Protein AF-A0A9D2M3Y0-F1 (afdb_monomer_lite)

Foldseek 3Di:
DDDDDDDDDDDDDDPVVVVVLVVCCVVVVPPDSVSSVVVVVVVVVVVVVCVVCVVVVVVVVVVVVVVVVVVVVVVVVVVVVVVVVVVVVVVVVCCVVVVDDPVNVVVVVVLVVVVCVVVVNPDDPVVVVCVVVVNDDDPDDD

Secondary structure (DSSP, 8-state):
-PPPPPPP------HHHHHHHHHHHHHHT-S-HHHHHHHHHHHHHHHHHHHTTHHHHHHHHHHHHHHHHHHHHHHHHHHHHHHHHHHHHHHHHHHHHHT--HHHHHHHHHHHHHHHHHTTT---HHHHHHHHTT---TT---

Radius of gyration: 33.83 Å; chains: 1; bounding box: 64×33×90 Å

Structure (mmCIF, N/CA/C/O backbone):
data_AF-A0A9D2M3Y0-F1
#
_entry.id   AF-A0A9D2M3Y0-F1
#
loop_
_atom_site.group_PDB
_atom_site.id
_atom_site.type_symbol
_atom_site.label_atom_id
_atom_site.label_alt_id
_atom_site.label_comp_id
_atom_site.label_asym_id
_atom_site.label_entity_id
_atom_site.label_seq_id
_atom_site.pdbx_PDB_ins_code
_atom_site.Cartn_x
_atom_site.Cartn_y
_atom_site.Cartn_z
_atom_site.occupancy
_atom_site.B_iso_or_equiv
_atom_site.auth_seq_id
_atom_site.auth_comp_id
_atom_site.auth_asym_id
_atom_site.auth_atom_id
_atom_site.pdbx_PDB_model_num
ATOM 1 N N . MET A 1 1 ? -0.541 -9.552 43.880 1.00 40.44 1 MET A N 1
ATOM 2 C CA . MET A 1 1 ? -1.453 -8.647 43.154 1.00 40.44 1 MET A CA 1
ATOM 3 C C . MET A 1 1 ? -2.857 -8.938 43.637 1.00 40.44 1 MET A C 1
ATOM 5 O O . MET A 1 1 ? -3.306 -10.073 43.520 1.00 40.44 1 MET A O 1
ATOM 9 N N . GLU A 1 2 ? -3.478 -7.973 44.300 1.00 58.38 2 GLU A N 1
ATOM 10 C CA . GLU A 1 2 ? -4.828 -8.108 44.843 1.00 58.38 2 GLU A CA 1
ATOM 11 C C . GLU A 1 2 ? -5.823 -8.210 43.677 1.00 58.38 2 GLU A C 1
ATOM 13 O O . GLU A 1 2 ? -5.737 -7.436 42.726 1.00 58.38 2 GLU A O 1
ATOM 18 N N . LYS A 1 3 ? -6.704 -9.220 43.681 1.00 64.44 3 LYS A N 1
ATOM 19 C CA . LYS A 1 3 ? -7.692 -9.391 42.607 1.00 64.44 3 LYS A CA 1
ATOM 20 C C . LYS A 1 3 ? -8.743 -8.295 42.733 1.00 64.44 3 LYS A C 1
ATOM 22 O O . LYS A 1 3 ? -9.454 -8.246 43.737 1.00 64.44 3 LYS A O 1
ATOM 27 N N . GLU A 1 4 ? -8.848 -7.463 41.705 1.00 81.69 4 GLU A N 1
ATOM 28 C CA . GLU A 1 4 ? -9.902 -6.465 41.572 1.00 81.69 4 GLU A CA 1
ATOM 29 C C . GLU A 1 4 ? -11.279 -7.141 41.686 1.00 81.69 4 GLU A C 1
ATOM 31 O O . GLU A 1 4 ? -11.560 -8.155 41.037 1.00 81.69 4 GLU A O 1
ATOM 36 N N . LYS A 1 5 ? -12.124 -6.631 42.588 1.00 87.06 5 LYS A N 1
ATOM 37 C CA . LYS A 1 5 ? -13.453 -7.193 42.858 1.00 87.06 5 LYS A CA 1
ATOM 38 C C . LYS A 1 5 ? -14.499 -6.408 42.080 1.00 87.06 5 LYS A C 1
ATOM 40 O O . LYS A 1 5 ? -14.543 -5.186 42.176 1.00 87.06 5 LYS A O 1
ATOM 45 N N . LYS A 1 6 ? -15.394 -7.113 41.378 1.00 82.94 6 LYS A N 1
ATOM 46 C CA . LYS A 1 6 ? -16.526 -6.476 40.692 1.00 82.94 6 LYS A CA 1
ATOM 47 C C . LYS A 1 6 ? -17.421 -5.750 41.696 1.00 82.94 6 LYS A C 1
ATOM 49 O O . LYS A 1 6 ? -17.862 -6.336 42.684 1.00 82.94 6 LYS A O 1
ATOM 54 N N . ILE A 1 7 ? -17.721 -4.490 41.399 1.00 91.25 7 ILE A N 1
ATOM 55 C CA . ILE A 1 7 ? -18.637 -3.652 42.172 1.00 91.25 7 ILE A CA 1
ATOM 56 C C . ILE A 1 7 ? -20.013 -3.708 41.507 1.00 91.25 7 ILE A C 1
ATOM 58 O O . ILE A 1 7 ? -20.134 -3.599 40.286 1.00 91.25 7 ILE A O 1
ATOM 62 N N . ARG A 1 8 ? -21.072 -3.882 42.303 1.00 88.56 8 ARG A N 1
ATOM 63 C CA . ARG A 1 8 ? -22.447 -3.806 41.801 1.00 88.56 8 ARG A CA 1
ATOM 64 C C . ARG A 1 8 ? -22.912 -2.355 41.826 1.00 88.56 8 ARG A C 1
ATOM 66 O O . ARG A 1 8 ? -23.063 -1.781 42.899 1.00 88.56 8 ARG A O 1
ATOM 73 N N . ILE A 1 9 ? -23.197 -1.807 40.651 1.00 88.19 9 ILE A N 1
ATOM 74 C CA . ILE A 1 9 ? -23.722 -0.449 40.489 1.00 88.19 9 ILE A CA 1
ATOM 75 C C . ILE A 1 9 ? -25.187 -0.556 40.038 1.00 88.19 9 ILE A C 1
ATOM 77 O O . ILE A 1 9 ? -25.451 -1.172 39.002 1.00 88.19 9 ILE A O 1
ATOM 81 N N . PRO A 1 10 ? -26.163 -0.026 40.798 1.00 89.31 10 PRO A N 1
ATOM 82 C CA . PRO A 1 10 ? -27.537 0.064 40.319 1.00 89.31 10 PRO A CA 1
ATOM 83 C C . PRO A 1 10 ? -27.613 1.090 39.180 1.00 89.31 10 PRO A C 1
ATOM 85 O O . PRO A 1 10 ? -27.119 2.206 39.315 1.00 89.31 10 PRO A O 1
ATOM 88 N N . LEU A 1 11 ? -28.233 0.716 38.060 1.00 90.88 11 LEU A N 1
ATOM 89 C CA . LEU A 1 11 ? -28.359 1.565 36.876 1.00 90.88 11 LEU A CA 1
ATOM 90 C C . LEU A 1 11 ? -29.795 1.537 36.353 1.00 90.88 11 LEU A C 1
ATOM 92 O O . LEU A 1 11 ? -30.414 0.476 36.263 1.00 90.88 11 LEU A O 1
ATOM 96 N N . TRP A 1 12 ? -30.286 2.706 35.953 1.00 93.75 12 TRP A N 1
ATOM 97 C CA . TRP A 1 12 ? -31.537 2.854 35.221 1.00 93.75 12 TRP A CA 1
ATOM 98 C C . TRP A 1 12 ? -31.230 3.007 33.733 1.00 93.75 12 TRP A C 1
ATOM 100 O O . TRP A 1 12 ? -30.532 3.933 33.330 1.00 93.75 12 TRP A O 1
ATOM 110 N N . ILE A 1 13 ? -31.756 2.098 32.916 1.00 94.94 13 ILE A N 1
ATOM 111 C CA . ILE A 1 13 ? -31.680 2.166 31.454 1.00 94.94 13 ILE A CA 1
ATOM 112 C C . ILE A 1 13 ? -33.062 1.957 30.856 1.00 94.94 13 ILE A C 1
ATOM 114 O O . ILE A 1 13 ? -33.909 1.275 31.436 1.00 94.94 13 ILE A O 1
ATOM 118 N N . MET A 1 14 ? -33.276 2.508 29.665 1.00 97.38 14 MET A N 1
ATOM 119 C CA . MET A 1 14 ? -34.520 2.294 28.935 1.00 97.38 14 MET A CA 1
ATOM 120 C C . MET A 1 14 ? -34.703 0.804 28.592 1.00 97.38 14 MET A C 1
ATOM 122 O O . MET A 1 14 ? -33.723 0.131 28.247 1.00 97.38 14 MET A O 1
ATOM 126 N N . PRO A 1 15 ? -35.944 0.274 28.612 1.00 96.50 15 PRO A N 1
ATOM 127 C CA . PRO A 1 15 ? -36.213 -1.115 28.236 1.00 96.50 15 PRO A CA 1
ATOM 128 C C . PRO A 1 15 ? -35.725 -1.463 26.824 1.00 96.50 15 PRO A C 1
ATOM 130 O O . PRO A 1 15 ? -35.193 -2.550 26.600 1.00 96.50 15 PRO A O 1
ATOM 133 N N . SER A 1 16 ? -35.838 -0.516 25.888 1.00 96.94 16 SER A N 1
ATOM 134 C CA . SER A 1 16 ? -35.319 -0.638 24.523 1.00 96.94 16 SER A CA 1
ATOM 135 C C . SER A 1 16 ? -33.798 -0.820 24.497 1.00 96.94 16 SER A C 1
ATOM 137 O O . SER A 1 16 ? -33.294 -1.684 23.782 1.00 96.94 16 SER A O 1
ATOM 139 N N . THR A 1 17 ? -33.057 -0.072 25.315 1.00 95.38 17 THR A N 1
ATOM 140 C CA . THR A 1 17 ? -31.601 -0.217 25.452 1.00 95.38 17 THR A CA 1
ATOM 141 C C . THR A 1 17 ? -31.235 -1.570 26.050 1.00 95.38 17 THR A C 1
ATOM 143 O O . THR A 1 17 ? -30.359 -2.250 25.523 1.00 95.38 17 THR A O 1
ATOM 146 N N . ASN A 1 18 ? -31.940 -2.012 27.095 1.00 95.19 18 ASN A N 1
ATOM 147 C CA . ASN A 1 18 ? -31.710 -3.327 27.697 1.00 95.19 18 ASN A CA 1
ATOM 148 C C . ASN A 1 18 ? -31.946 -4.474 26.697 1.00 95.19 18 ASN A C 1
ATOM 150 O O . ASN A 1 18 ? -31.206 -5.456 26.685 1.00 95.19 18 ASN A O 1
ATOM 154 N N . LEU A 1 19 ? -32.948 -4.342 25.822 1.00 96.25 19 LEU A N 1
ATOM 155 C CA . LEU A 1 19 ? -33.182 -5.306 24.749 1.00 96.25 19 LEU A CA 1
ATOM 156 C C . LEU A 1 19 ? -31.992 -5.365 23.780 1.00 96.25 19 LEU A C 1
ATOM 158 O O . LEU A 1 19 ? -31.522 -6.455 23.461 1.00 96.25 19 LEU A O 1
ATOM 162 N N . ARG A 1 20 ? -31.464 -4.207 23.366 1.00 95.38 20 ARG A N 1
ATOM 163 C CA . ARG A 1 20 ? -30.283 -4.136 22.487 1.00 95.38 2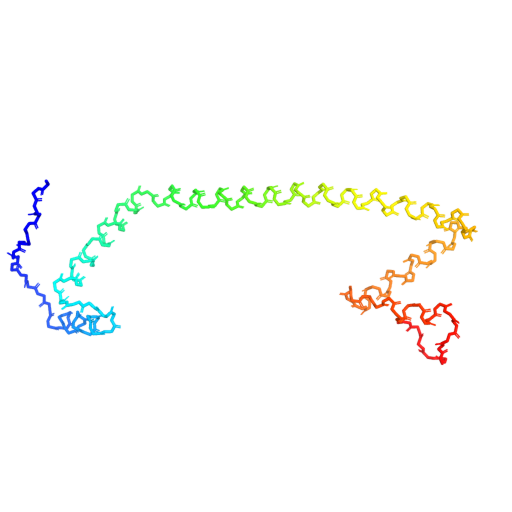0 ARG A CA 1
ATOM 164 C C . ARG A 1 20 ? -29.040 -4.728 23.147 1.00 95.38 20 ARG A C 1
ATOM 166 O O . ARG A 1 20 ? -28.287 -5.422 22.475 1.00 95.38 20 ARG A O 1
ATOM 173 N N . VAL A 1 21 ? -28.854 -4.516 24.453 1.00 94.81 21 VAL A N 1
ATOM 174 C CA . VAL A 1 21 ? -27.769 -5.143 25.229 1.00 94.81 21 VAL A CA 1
ATOM 175 C C . VAL A 1 21 ? -27.879 -6.665 25.164 1.00 94.81 21 VAL A C 1
ATOM 177 O O . VAL A 1 21 ? -26.906 -7.328 24.826 1.00 94.81 21 VAL A O 1
ATOM 180 N N . LYS A 1 22 ? -29.063 -7.232 25.426 1.00 94.50 22 LYS A N 1
ATOM 181 C CA . LYS A 1 22 ? -29.269 -8.690 25.363 1.00 94.50 22 LYS A CA 1
ATOM 182 C C . LYS A 1 22 ? -28.994 -9.254 23.968 1.00 94.50 22 LYS A C 1
ATOM 184 O O . LYS A 1 22 ? -28.265 -10.231 23.842 1.00 94.50 22 LYS A O 1
ATOM 189 N N . GLN A 1 23 ? -29.502 -8.593 22.929 1.00 95.19 23 GLN A N 1
ATOM 190 C CA . GLN A 1 23 ? -29.240 -8.978 21.540 1.00 95.19 23 GLN A CA 1
ATOM 191 C C . GLN A 1 23 ? -27.747 -8.923 21.196 1.00 95.19 23 GLN A C 1
ATOM 193 O O . GLN A 1 23 ? -27.244 -9.797 20.495 1.00 95.19 23 GLN A O 1
ATOM 198 N N . ALA A 1 24 ? -27.029 -7.906 21.679 1.00 91.44 24 ALA A N 1
ATOM 199 C CA . ALA A 1 24 ? -25.594 -7.774 21.458 1.00 91.44 24 ALA A CA 1
ATOM 200 C C . ALA A 1 24 ? -24.800 -8.868 22.184 1.00 91.44 24 ALA A C 1
ATOM 202 O O . ALA A 1 24 ? -23.868 -9.420 21.605 1.00 91.44 24 ALA A O 1
ATOM 203 N N . VAL A 1 25 ? -25.196 -9.220 23.411 1.00 95.25 25 VAL A N 1
ATOM 204 C CA . VAL A 1 25 ? -24.593 -10.320 24.179 1.00 95.25 25 VAL A CA 1
ATOM 205 C C . VAL A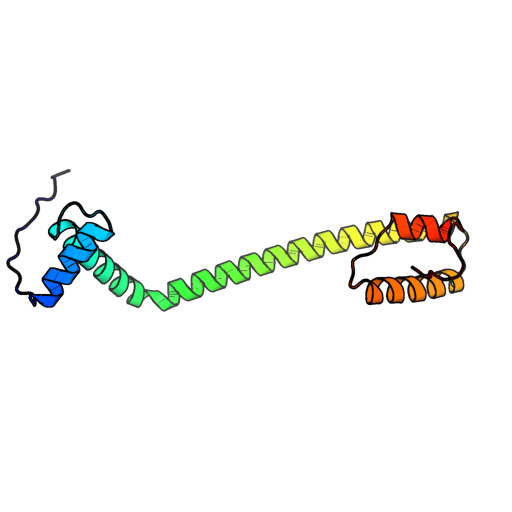 1 25 ? -24.690 -11.634 23.406 1.00 95.25 25 VAL A C 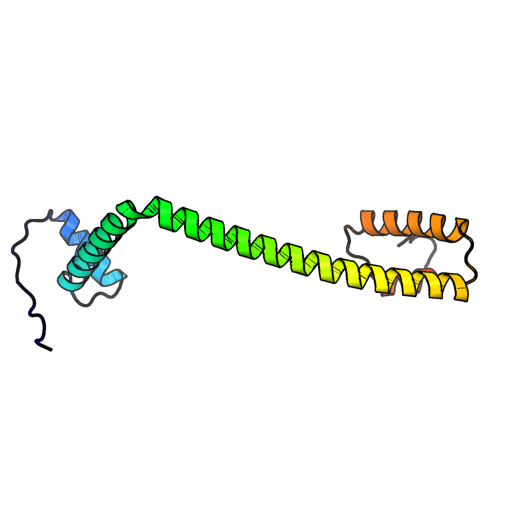1
ATOM 207 O O . VAL A 1 25 ? -23.672 -12.290 23.205 1.00 95.25 25 VAL A O 1
ATOM 210 N N . GLU A 1 26 ? -25.882 -11.971 22.909 1.00 93.12 26 GLU A N 1
ATOM 211 C CA . GLU A 1 26 ? -26.111 -13.188 22.121 1.00 93.12 26 GLU A CA 1
ATOM 212 C C . GLU A 1 26 ? -25.358 -13.165 20.786 1.00 93.12 26 GLU A C 1
ATOM 214 O O . GLU A 1 26 ? -24.697 -14.135 20.425 1.00 93.12 26 GLU A O 1
ATOM 219 N N . ARG A 1 27 ? -25.420 -12.043 20.058 1.00 93.75 27 ARG A N 1
ATOM 220 C CA . ARG A 1 27 ? -24.810 -11.915 18.727 1.00 93.75 27 ARG A CA 1
ATOM 221 C C . ARG A 1 27 ? -23.284 -11.968 18.760 1.00 93.75 27 ARG A C 1
ATOM 223 O O . ARG A 1 27 ? -22.680 -12.496 17.833 1.00 93.75 27 ARG A O 1
ATOM 230 N N . HIS A 1 28 ? -22.668 -11.378 19.780 1.00 88.81 28 HIS A N 1
ATOM 231 C CA . HIS A 1 28 ? -21.216 -11.205 19.860 1.00 88.81 28 HIS A CA 1
ATOM 232 C C . HIS A 1 28 ? -20.547 -12.131 20.887 1.00 88.81 28 HIS A C 1
ATOM 234 O O . HIS A 1 28 ? -19.344 -12.021 21.105 1.00 88.81 28 HIS A O 1
ATOM 240 N N . GLY A 1 29 ? -21.298 -13.056 21.495 1.00 89.19 29 GLY A N 1
ATOM 241 C CA . GLY A 1 29 ? -20.749 -14.108 22.354 1.00 89.19 29 GLY A CA 1
ATOM 242 C C . GLY A 1 29 ? -20.250 -13.631 23.720 1.00 89.19 29 GLY A C 1
ATOM 243 O O . GLY A 1 29 ? -19.365 -14.262 24.298 1.00 89.19 29 GLY A O 1
ATOM 244 N N . PHE A 1 30 ? -20.794 -12.533 24.252 1.00 91.94 30 PHE A N 1
ATOM 245 C CA . PHE A 1 30 ? -20.474 -12.103 25.615 1.00 91.94 30 PHE A CA 1
ATOM 246 C C . PHE A 1 30 ? -21.075 -13.081 26.635 1.00 91.94 30 PHE A C 1
ATOM 248 O O . PHE A 1 30 ? -22.168 -13.612 26.446 1.00 91.94 30 PHE A O 1
ATOM 255 N N . LYS A 1 31 ? -20.394 -13.300 27.762 1.00 89.12 31 LYS A N 1
ATOM 256 C CA . LYS A 1 31 ? -20.836 -14.230 28.816 1.00 89.12 31 LYS A CA 1
ATOM 257 C C . LYS A 1 31 ? -21.953 -13.645 29.667 1.00 89.12 31 LYS A C 1
ATOM 259 O O . LYS A 1 31 ? -22.682 -14.379 30.329 1.00 89.12 31 LYS A O 1
ATOM 264 N N . SER A 1 32 ? -22.061 -12.317 29.716 1.00 92.38 32 SER A N 1
ATOM 265 C CA . SER A 1 32 ? -23.109 -11.632 30.468 1.00 92.38 32 SER A CA 1
ATOM 266 C C . SER A 1 32 ? -23.353 -10.206 29.964 1.00 92.38 32 SER A C 1
ATOM 268 O O . SER A 1 32 ? -22.442 -9.587 29.408 1.00 92.38 32 SER A O 1
ATOM 270 N N . PRO A 1 33 ? -24.535 -9.626 30.246 1.00 91.75 33 PRO A N 1
ATOM 271 C CA . PRO A 1 33 ? -24.781 -8.199 30.046 1.00 91.75 33 PRO A CA 1
ATOM 272 C C . PRO A 1 33 ? -23.769 -7.308 30.768 1.00 91.75 33 PRO A C 1
ATOM 274 O O . PRO A 1 33 ? -23.393 -6.268 30.245 1.00 91.75 33 PRO A O 1
ATOM 277 N N . SER A 1 34 ? -23.299 -7.718 31.950 1.00 91.62 34 SER A N 1
ATOM 278 C CA . SER A 1 34 ? -22.294 -6.964 32.703 1.00 91.62 34 SER A CA 1
ATOM 279 C C . SER A 1 34 ? -20.946 -6.919 31.990 1.00 91.62 34 SER A C 1
ATOM 281 O O . SER A 1 34 ? -20.329 -5.865 31.978 1.00 91.62 34 SER A O 1
ATOM 283 N N . GLU A 1 35 ? -20.509 -8.022 31.374 1.00 90.00 35 GLU A N 1
ATOM 284 C CA . GLU A 1 35 ? -19.279 -8.049 30.568 1.00 90.00 35 GLU A CA 1
ATOM 285 C C . GLU A 1 35 ? -19.414 -7.146 29.338 1.00 90.00 35 GLU A C 1
ATOM 287 O O . GLU A 1 35 ? -18.537 -6.326 29.092 1.00 90.00 35 GLU A O 1
ATOM 292 N N . PHE A 1 36 ? -20.551 -7.209 28.633 1.00 93.44 36 PHE A N 1
ATOM 293 C CA . PHE A 1 36 ? -20.826 -6.302 27.517 1.00 93.44 36 PHE A CA 1
ATOM 294 C C . PHE A 1 36 ? -20.784 -4.827 27.943 1.00 93.44 36 PHE A C 1
ATOM 296 O O . PHE A 1 36 ? -20.131 -4.019 27.290 1.00 93.44 36 PHE A O 1
ATOM 303 N N . ILE A 1 37 ? -21.469 -4.469 29.035 1.00 92.56 37 ILE A N 1
ATOM 304 C CA . ILE A 1 37 ? -21.535 -3.085 29.527 1.00 92.56 37 ILE A CA 1
ATOM 305 C C . ILE A 1 37 ? -20.149 -2.602 29.967 1.00 92.56 37 ILE A C 1
ATOM 307 O O . ILE A 1 37 ? -19.763 -1.490 29.625 1.00 92.56 37 ILE A O 1
ATOM 311 N N . GLU A 1 38 ? -19.388 -3.431 30.682 1.00 90.00 38 GLU A N 1
ATOM 312 C CA . GLU A 1 38 ? -18.024 -3.122 31.120 1.00 90.00 38 GLU A CA 1
ATOM 313 C C . GLU A 1 38 ? -17.096 -2.874 29.921 1.00 90.00 38 GLU A C 1
ATOM 315 O O . GLU A 1 38 ? -16.443 -1.835 29.854 1.00 90.00 38 GLU A O 1
ATOM 320 N N . THR A 1 39 ? -17.112 -3.758 28.918 1.00 86.56 39 THR A N 1
ATOM 321 C CA . THR A 1 39 ? -16.350 -3.566 27.674 1.00 86.56 39 THR A CA 1
ATOM 322 C C . THR A 1 39 ? -16.802 -2.327 26.903 1.00 86.56 39 THR A C 1
ATOM 324 O O . THR A 1 39 ? -15.962 -1.585 26.402 1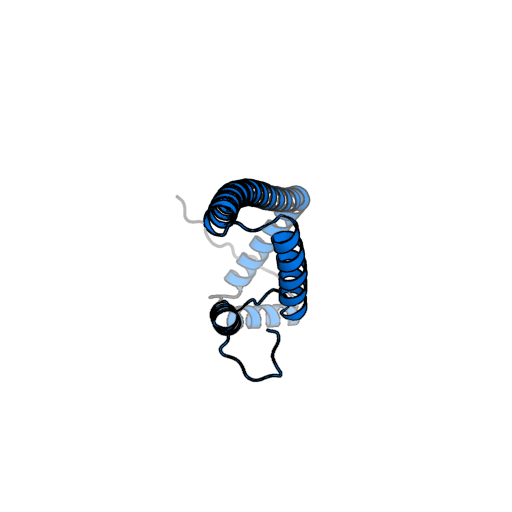.00 86.56 39 THR A O 1
ATOM 327 N N . ALA A 1 40 ? -18.107 -2.064 26.813 1.00 90.06 40 ALA A N 1
ATOM 328 C CA . ALA A 1 40 ? -18.630 -0.887 26.122 1.00 90.06 40 ALA A CA 1
ATOM 329 C C . ALA A 1 40 ? -18.189 0.421 26.798 1.00 90.06 40 ALA A C 1
ATOM 331 O O . ALA A 1 40 ? -17.796 1.359 26.108 1.00 90.06 40 ALA A O 1
ATOM 332 N N . VAL A 1 41 ? -18.206 0.471 28.134 1.00 90.06 41 VAL A N 1
ATOM 333 C CA . VAL A 1 41 ? -17.724 1.623 28.909 1.00 90.06 41 VAL A CA 1
ATOM 334 C C . VAL A 1 41 ? -16.222 1.813 28.717 1.00 90.06 41 VAL A C 1
ATOM 336 O O . VAL A 1 41 ? -15.795 2.926 28.425 1.00 90.06 41 VAL A O 1
ATOM 339 N N . LEU A 1 42 ? -15.423 0.746 28.816 1.00 84.56 42 LEU A N 1
ATOM 340 C CA . LEU A 1 42 ? -13.976 0.818 28.587 1.00 84.56 42 LEU A CA 1
ATOM 341 C C . LEU A 1 42 ? -13.641 1.278 27.167 1.00 84.56 42 LEU A C 1
ATOM 343 O O . LEU A 1 42 ? -12.768 2.123 26.993 1.00 84.56 42 LEU A O 1
ATOM 347 N N . ASN A 1 43 ? -14.361 0.777 26.163 1.00 81.69 43 ASN A N 1
ATOM 348 C CA . ASN A 1 43 ? -14.186 1.211 24.780 1.00 81.69 43 ASN A CA 1
ATOM 349 C C . ASN A 1 43 ? -14.540 2.687 24.600 1.00 81.69 43 ASN A C 1
ATOM 351 O O . ASN A 1 43 ? -13.818 3.394 23.909 1.00 81.69 43 ASN A O 1
ATOM 355 N N . TYR A 1 44 ? -15.614 3.167 25.229 1.00 82.31 44 TYR A N 1
ATOM 356 C CA . TYR A 1 44 ? -15.998 4.574 25.141 1.00 82.31 44 TYR A CA 1
ATOM 357 C C . TYR A 1 44 ? -14.993 5.489 25.854 1.00 82.31 44 TYR A C 1
ATOM 359 O O . TYR A 1 44 ? -14.599 6.511 25.305 1.00 82.31 44 TYR A O 1
ATOM 367 N N . LEU A 1 45 ? -14.499 5.092 27.031 1.00 82.62 45 LEU A N 1
ATOM 368 C CA . LEU A 1 45 ? -13.415 5.800 27.722 1.00 82.62 45 LEU A CA 1
ATOM 369 C C . LEU A 1 45 ? -12.125 5.810 26.891 1.00 82.62 45 LEU A C 1
ATOM 371 O O . LEU A 1 45 ? -11.462 6.839 26.795 1.00 82.62 45 LEU A O 1
ATOM 375 N N . GLY A 1 46 ? -11.793 4.683 26.256 1.00 75.50 46 GLY A N 1
ATOM 376 C CA . GLY A 1 46 ? -10.668 4.578 25.330 1.00 75.50 46 GLY A CA 1
ATOM 377 C C . GLY A 1 46 ? -10.839 5.471 24.102 1.00 75.50 46 GLY A C 1
ATOM 378 O O . GLY A 1 46 ? -9.880 6.111 23.686 1.00 75.50 46 GLY A O 1
ATOM 379 N N . GLN A 1 47 ? -12.056 5.571 23.561 1.00 73.81 47 GLN A N 1
ATOM 380 C CA . GLN A 1 47 ? -12.378 6.486 22.470 1.00 73.81 47 GLN A CA 1
ATOM 381 C C . GLN A 1 47 ? -12.228 7.947 22.901 1.00 73.81 47 GLN A C 1
ATOM 383 O O . GLN A 1 47 ? -11.589 8.702 22.185 1.00 73.81 47 GLN A O 1
ATOM 388 N N . MET A 1 48 ? -12.743 8.346 24.067 1.00 76.69 48 MET A N 1
ATOM 389 C CA . MET A 1 48 ? -12.589 9.717 24.573 1.00 76.69 48 MET A CA 1
ATOM 390 C C . MET A 1 48 ? -11.112 10.083 24.792 1.00 76.69 48 MET A C 1
ATOM 392 O O . MET A 1 48 ? -10.674 11.156 24.390 1.00 76.69 48 MET A O 1
ATOM 396 N N . ALA A 1 49 ? -10.318 9.167 25.355 1.00 73.69 49 ALA A N 1
ATOM 397 C CA . ALA A 1 49 ? -8.873 9.357 25.505 1.00 73.69 49 ALA A CA 1
ATOM 398 C C . ALA A 1 49 ? -8.138 9.406 24.149 1.00 73.69 49 ALA A C 1
ATOM 400 O O . ALA A 1 49 ? -7.129 10.100 24.001 1.00 73.69 49 ALA A O 1
ATOM 401 N N . ALA A 1 50 ? -8.635 8.668 23.153 1.00 66.38 50 ALA A N 1
ATOM 402 C CA . ALA A 1 50 ? -8.128 8.715 21.788 1.00 66.38 50 ALA A CA 1
ATOM 403 C C . ALA A 1 50 ? -8.545 10.000 21.063 1.00 66.38 50 ALA A C 1
ATOM 405 O O . ALA A 1 50 ? -7.748 10.510 20.294 1.00 66.38 50 ALA A O 1
ATOM 406 N N . GLU A 1 51 ? -9.735 10.550 21.314 1.00 66.44 51 GLU A N 1
ATOM 407 C CA . GLU A 1 51 ? -10.211 11.822 20.753 1.00 66.44 51 GLU A CA 1
ATOM 408 C C . GLU A 1 51 ? -9.333 13.005 21.190 1.00 66.44 51 GLU A C 1
ATOM 410 O O . GLU A 1 51 ? -9.033 13.871 20.374 1.00 66.44 51 GLU A O 1
ATOM 415 N N . GLU A 1 52 ? -8.798 12.982 22.414 1.00 64.62 52 GLU A N 1
ATOM 416 C CA . GLU A 1 52 ? -7.780 13.941 22.880 1.00 64.62 52 GLU A CA 1
ATOM 417 C C . GLU A 1 52 ? -6.417 13.800 22.161 1.00 64.62 52 GLU A C 1
ATOM 419 O O . GLU A 1 52 ? -5.602 14.719 22.193 1.00 64.62 52 GLU A O 1
ATOM 424 N N . ASN A 1 53 ? -6.165 12.672 21.484 1.00 57.97 53 ASN A N 1
ATOM 425 C CA . ASN A 1 53 ? -4.927 12.352 20.753 1.00 57.97 53 ASN A CA 1
ATOM 426 C C . ASN A 1 53 ? -5.167 12.000 19.266 1.00 57.97 53 ASN A C 1
ATOM 428 O O . ASN A 1 53 ? -4.280 11.455 18.600 1.00 57.97 53 ASN A O 1
ATOM 432 N N . LEU A 1 54 ? -6.357 12.281 18.723 1.00 58.06 54 LEU A N 1
ATOM 433 C CA . LEU A 1 54 ? -6.786 11.756 17.420 1.00 58.06 54 LEU A CA 1
ATOM 434 C C . LEU A 1 54 ? -5.986 12.382 16.274 1.00 58.06 54 LEU A C 1
ATOM 436 O O . LEU A 1 54 ? -5.629 11.705 15.306 1.00 58.06 54 LEU A O 1
ATOM 440 N N . ASP A 1 55 ? -5.642 13.660 16.424 1.00 61.25 55 ASP A N 1
ATOM 441 C CA . ASP A 1 55 ? -4.768 14.385 15.502 1.00 61.25 55 ASP A CA 1
ATOM 442 C C . ASP A 1 55 ? -3.372 13.752 15.454 1.00 61.25 55 ASP A C 1
ATOM 444 O O . ASP A 1 55 ? -2.808 13.565 14.378 1.00 61.25 55 ASP A O 1
ATOM 448 N N . TYR A 1 56 ? -2.832 13.325 16.598 1.00 58.94 56 TYR A N 1
ATOM 449 C CA . TYR A 1 56 ? -1.538 12.646 16.653 1.00 58.94 56 TYR A CA 1
ATOM 450 C C . TYR A 1 56 ? -1.590 11.255 16.005 1.00 58.94 56 TYR A C 1
ATOM 452 O O . TYR A 1 56 ? -0.693 10.886 15.245 1.00 58.94 56 TYR A O 1
ATOM 460 N N . PHE A 1 57 ? -2.650 10.482 16.260 1.00 62.72 57 PHE A N 1
ATOM 461 C CA . PHE A 1 57 ? -2.814 9.144 15.684 1.00 62.72 57 PHE A CA 1
ATOM 462 C C . PHE A 1 57 ? -2.966 9.185 14.157 1.00 62.72 57 PHE A C 1
ATOM 464 O O . PHE A 1 57 ? -2.293 8.440 13.441 1.00 62.72 57 PHE A O 1
ATOM 471 N N . THR A 1 58 ? -3.801 10.091 13.644 1.00 71.06 58 THR A N 1
ATOM 472 C CA . THR A 1 58 ? -4.012 10.260 12.199 1.00 71.06 58 THR A CA 1
ATOM 473 C C . THR A 1 58 ? -2.765 10.795 11.493 1.00 71.06 58 THR A C 1
ATOM 475 O O . THR A 1 58 ? -2.388 10.263 10.448 1.00 71.06 58 THR A O 1
ATOM 478 N N . GLN A 1 59 ? -2.060 11.771 12.076 1.00 68.25 59 GLN A N 1
ATOM 479 C CA . GLN A 1 59 ? -0.785 12.261 11.537 1.00 68.25 59 GLN A CA 1
ATOM 480 C C . GLN A 1 59 ? 0.304 11.183 11.543 1.00 68.25 59 GLN A C 1
ATOM 482 O O . GLN A 1 59 ? 1.057 11.067 10.577 1.00 68.25 59 GLN A O 1
ATOM 487 N N . THR A 1 60 ? 0.369 10.358 12.591 1.00 69.94 60 THR A N 1
ATOM 488 C CA . THR A 1 60 ? 1.356 9.273 12.700 1.00 69.94 60 THR A CA 1
ATOM 489 C C . THR A 1 60 ? 1.130 8.214 11.626 1.00 69.94 60 THR A C 1
ATOM 491 O O . THR A 1 60 ? 2.079 7.815 10.955 1.00 69.94 60 THR A O 1
ATOM 494 N N . ILE A 1 61 ? -0.119 7.789 11.406 1.00 72.00 61 ILE A N 1
ATOM 495 C CA . ILE A 1 61 ? -0.445 6.824 10.345 1.00 72.00 61 ILE A CA 1
ATOM 496 C C . ILE A 1 61 ? -0.102 7.395 8.969 1.00 72.00 61 ILE A C 1
ATOM 498 O O . ILE A 1 61 ? 0.549 6.712 8.177 1.00 72.00 61 ILE A O 1
ATOM 502 N N . SER A 1 62 ? -0.488 8.644 8.695 1.00 80.25 62 SER A N 1
ATOM 503 C CA . SER A 1 62 ? -0.164 9.308 7.428 1.00 80.25 62 SER A CA 1
ATOM 504 C C . SER A 1 62 ? 1.347 9.409 7.215 1.00 80.25 62 SER A C 1
ATOM 506 O O . SER A 1 62 ? 1.839 9.027 6.158 1.00 80.25 62 SER A O 1
ATOM 508 N N . SER A 1 63 ? 2.105 9.807 8.241 1.00 75.50 63 SER A N 1
ATOM 509 C CA . SER A 1 63 ? 3.567 9.899 8.170 1.00 75.50 63 SER A CA 1
ATOM 510 C C . SER A 1 63 ? 4.230 8.540 7.927 1.00 75.50 63 SER A C 1
ATOM 512 O O . SER A 1 63 ? 5.154 8.428 7.120 1.00 75.50 63 SER A O 1
ATOM 514 N N . VAL A 1 64 ? 3.738 7.476 8.571 1.00 84.56 64 VAL A N 1
ATOM 515 C CA . VAL A 1 64 ? 4.213 6.108 8.317 1.00 84.56 64 VAL A CA 1
ATOM 516 C C . VAL A 1 64 ? 3.925 5.700 6.873 1.00 84.56 64 VAL A C 1
ATOM 518 O O . VAL A 1 64 ? 4.791 5.121 6.216 1.00 84.56 64 VAL A O 1
ATOM 521 N N . MET A 1 65 ? 2.738 6.019 6.356 1.00 85.62 65 MET A N 1
ATOM 522 C CA . MET A 1 65 ? 2.355 5.701 4.983 1.00 85.62 65 MET A CA 1
ATOM 523 C C . MET A 1 65 ? 3.214 6.452 3.955 1.00 85.62 65 MET A C 1
ATOM 525 O O . MET A 1 65 ? 3.730 5.831 3.024 1.00 85.62 65 MET A O 1
ATOM 529 N N . GLU A 1 66 ? 3.458 7.745 4.167 1.00 86.44 66 GLU A N 1
ATOM 530 C CA . GLU A 1 66 ? 4.397 8.549 3.373 1.00 86.44 66 GLU A CA 1
ATOM 531 C C . GLU A 1 66 ? 5.826 7.986 3.439 1.00 86.44 66 GLU A C 1
ATOM 533 O O . GLU A 1 66 ? 6.515 7.886 2.420 1.00 86.44 66 GLU A O 1
ATOM 538 N N . GLY A 1 67 ? 6.265 7.541 4.620 1.00 86.44 67 GLY A N 1
ATOM 539 C CA . GLY A 1 67 ? 7.555 6.881 4.814 1.00 86.44 67 GLY A CA 1
ATOM 540 C C . GLY A 1 67 ? 7.680 5.586 4.008 1.00 86.44 67 GLY A C 1
ATOM 541 O O . GLY A 1 67 ? 8.681 5.378 3.316 1.00 86.44 67 GLY A O 1
ATOM 542 N N . ILE A 1 68 ? 6.651 4.733 4.033 1.00 89.81 68 ILE A N 1
ATOM 543 C CA . ILE A 1 68 ? 6.597 3.497 3.237 1.00 89.81 68 ILE A CA 1
ATOM 544 C C . ILE A 1 68 ? 6.654 3.821 1.742 1.00 89.81 68 ILE A C 1
ATOM 546 O O . ILE A 1 68 ? 7.426 3.192 1.011 1.00 89.81 68 ILE A O 1
ATOM 550 N N . GLN A 1 69 ? 5.887 4.815 1.287 1.00 91.56 69 GLN A N 1
ATOM 551 C CA . GLN A 1 69 ? 5.904 5.243 -0.109 1.00 91.56 69 GLN A CA 1
ATOM 552 C C . GLN A 1 69 ? 7.296 5.735 -0.522 1.00 91.56 69 GLN A C 1
ATOM 554 O O . GLN A 1 69 ? 7.846 5.255 -1.511 1.00 91.56 69 GLN A O 1
ATOM 559 N N . SER A 1 70 ? 7.915 6.611 0.268 1.00 89.56 70 SER A N 1
ATOM 560 C CA . SER A 1 70 ? 9.248 7.155 -0.012 1.00 89.56 70 SER A CA 1
ATOM 561 C C . SER A 1 70 ? 10.333 6.070 -0.079 1.00 89.56 70 SER A C 1
ATOM 563 O O . SER A 1 70 ? 11.192 6.071 -0.975 1.00 89.56 70 SER A O 1
ATOM 565 N N . VAL A 1 71 ? 10.284 5.086 0.826 1.00 90.12 71 VAL A N 1
ATOM 566 C CA . VAL A 1 71 ? 11.203 3.937 0.809 1.00 90.12 71 VAL A CA 1
ATOM 567 C C . VAL A 1 71 ? 10.957 3.063 -0.421 1.00 90.12 71 VAL A C 1
ATOM 569 O O . VAL A 1 71 ? 11.920 2.647 -1.076 1.00 90.12 71 VAL A O 1
ATOM 572 N N . SER A 1 72 ? 9.690 2.816 -0.764 1.00 91.19 72 SER A N 1
ATOM 573 C CA . SER A 1 72 ? 9.303 2.051 -1.951 1.00 91.19 72 SER A CA 1
ATOM 574 C C . SER A 1 72 ? 9.806 2.718 -3.228 1.00 91.19 72 SER A C 1
ATOM 576 O O . SER A 1 72 ? 10.531 2.093 -4.002 1.00 91.19 72 SER A O 1
ATOM 578 N N . GLU A 1 73 ? 9.542 4.012 -3.407 1.00 94.12 73 GLU A N 1
ATOM 579 C CA . GLU A 1 73 ? 10.024 4.777 -4.555 1.00 94.12 73 GLU A CA 1
ATOM 580 C C . GLU A 1 73 ? 11.553 4.782 -4.635 1.00 94.12 73 GLU A C 1
ATOM 582 O O . GLU A 1 73 ? 12.127 4.597 -5.706 1.00 94.12 73 GLU A O 1
ATOM 587 N N . SER A 1 74 ? 12.245 4.931 -3.502 1.00 93.38 74 SER A N 1
ATOM 588 C CA . SER A 1 74 ? 13.712 4.892 -3.458 1.00 93.38 74 SER A CA 1
ATOM 589 C C . SER A 1 74 ? 14.273 3.530 -3.864 1.00 93.38 74 SER A C 1
ATOM 591 O O . SER A 1 74 ? 15.307 3.445 -4.534 1.00 93.38 74 SER A O 1
ATOM 593 N N . ARG A 1 75 ? 13.606 2.442 -3.467 1.00 94.94 75 ARG A N 1
ATOM 594 C CA . ARG A 1 75 ? 13.966 1.088 -3.891 1.00 94.94 75 ARG A CA 1
ATOM 595 C C . ARG A 1 75 ? 13.673 0.881 -5.377 1.00 94.94 75 ARG A C 1
ATOM 597 O O . ARG A 1 75 ? 14.560 0.398 -6.077 1.00 94.94 75 ARG A O 1
ATOM 604 N N . LEU A 1 76 ? 12.493 1.281 -5.851 1.00 96.38 76 LEU A N 1
ATOM 605 C CA . LEU A 1 76 ? 12.100 1.198 -7.259 1.00 96.38 76 LEU A CA 1
ATOM 606 C C . LEU A 1 76 ? 13.076 1.963 -8.151 1.00 96.38 76 LEU A C 1
ATOM 608 O O . LEU A 1 76 ? 13.596 1.376 -9.093 1.00 96.38 76 LEU A O 1
ATOM 612 N N . ARG A 1 77 ? 13.431 3.207 -7.800 1.00 95.62 77 ARG A N 1
ATOM 613 C CA . ARG A 1 77 ? 14.435 4.004 -8.526 1.00 95.62 77 ARG A CA 1
ATOM 614 C C . ARG A 1 77 ? 15.758 3.257 -8.692 1.00 95.62 77 ARG A C 1
ATOM 616 O O . ARG A 1 77 ? 16.296 3.204 -9.792 1.00 95.62 77 ARG A O 1
ATOM 623 N N . ARG A 1 78 ? 16.278 2.641 -7.624 1.00 95.88 78 ARG A N 1
ATOM 624 C CA . ARG A 1 78 ? 17.533 1.868 -7.693 1.00 95.88 78 ARG A CA 1
ATOM 625 C C . ARG A 1 78 ? 17.417 0.626 -8.570 1.00 95.88 78 ARG A C 1
ATOM 627 O O . ARG A 1 78 ? 18.353 0.328 -9.305 1.00 95.88 78 ARG A O 1
ATOM 634 N N . VAL A 1 79 ? 16.311 -0.110 -8.471 1.00 97.50 79 VAL A N 1
ATOM 635 C CA . VAL A 1 79 ? 16.093 -1.318 -9.282 1.00 97.50 79 VAL A CA 1
ATOM 636 C C . VAL A 1 79 ? 15.935 -0.948 -10.755 1.00 97.50 79 VAL A C 1
ATOM 638 O O . VAL A 1 79 ? 16.627 -1.525 -11.586 1.00 97.50 79 VAL A O 1
ATOM 641 N N . MET A 1 80 ? 15.122 0.063 -11.066 1.00 96.62 80 MET A N 1
ATOM 642 C CA . MET A 1 80 ? 14.949 0.581 -12.425 1.00 96.62 80 MET A CA 1
ATOM 643 C C . MET A 1 80 ? 16.266 1.086 -13.012 1.00 96.62 80 MET A C 1
ATOM 645 O O . MET A 1 80 ? 16.555 0.807 -14.168 1.00 96.62 80 MET A O 1
ATOM 649 N N . TYR A 1 81 ? 17.098 1.768 -12.217 1.00 97.44 81 TYR A N 1
ATOM 650 C CA . TYR A 1 81 ? 18.420 2.202 -12.667 1.00 97.44 81 TYR A CA 1
ATOM 651 C C . TYR A 1 81 ? 19.326 1.017 -13.020 1.00 97.44 81 TYR A C 1
ATOM 653 O O . TYR A 1 81 ? 19.903 0.993 -14.102 1.00 97.44 81 TYR A O 1
ATOM 661 N N . LYS A 1 82 ? 19.420 0.004 -12.147 1.00 97.12 82 LYS A N 1
ATOM 662 C CA . LYS A 1 82 ? 20.206 -1.207 -12.435 1.00 97.12 82 LYS A CA 1
ATOM 663 C C . LYS A 1 82 ? 19.692 -1.923 -13.683 1.00 97.12 82 LYS A C 1
ATOM 665 O O . LYS A 1 82 ? 20.484 -2.277 -14.543 1.00 97.12 82 LYS A O 1
ATOM 670 N N . GLN A 1 83 ? 18.376 -2.071 -13.812 1.00 97.31 83 GLN A N 1
ATOM 671 C CA . GLN A 1 83 ? 17.762 -2.679 -14.988 1.00 97.31 83 GLN A CA 1
ATOM 672 C C . GLN A 1 83 ? 18.043 -1.874 -16.264 1.00 97.31 83 GLN A C 1
ATOM 674 O O . GLN A 1 83 ? 18.343 -2.469 -17.290 1.00 97.31 83 GLN A O 1
ATOM 679 N N . ALA A 1 84 ? 18.004 -0.540 -16.207 1.00 96.94 84 ALA A N 1
ATOM 680 C CA . ALA A 1 84 ? 18.347 0.313 -17.343 1.00 96.94 84 ALA A CA 1
ATOM 681 C C . ALA A 1 84 ? 19.812 0.143 -17.773 1.00 96.94 84 ALA A C 1
ATOM 683 O O . ALA A 1 84 ? 20.089 0.114 -18.968 1.00 96.94 84 ALA A O 1
ATOM 684 N N . VAL A 1 85 ? 20.738 -0.009 -16.818 1.00 97.75 85 VAL A N 1
ATOM 685 C CA . VAL A 1 85 ? 22.153 -0.287 -17.113 1.00 97.75 85 VAL A CA 1
ATOM 686 C C . VAL A 1 85 ? 22.314 -1.643 -17.808 1.00 97.75 85 VAL A C 1
ATOM 688 O O . VAL A 1 85 ? 22.951 -1.703 -18.856 1.00 97.75 85 VAL A O 1
ATOM 691 N N . GLU A 1 86 ? 21.701 -2.708 -17.284 1.00 97.19 86 GLU A N 1
ATOM 692 C CA . GLU A 1 86 ? 21.763 -4.044 -17.902 1.00 97.19 86 GLU A CA 1
ATOM 693 C C . GLU A 1 86 ? 21.126 -4.066 -19.302 1.00 97.19 86 GLU A C 1
ATOM 695 O O . GLU A 1 86 ? 21.718 -4.595 -20.242 1.00 97.19 86 GLU A O 1
ATOM 700 N N . LEU A 1 87 ? 19.962 -3.425 -19.475 1.00 95.94 87 LEU A N 1
ATOM 701 C CA . LEU A 1 87 ? 19.301 -3.300 -20.779 1.00 95.94 87 LEU A CA 1
ATOM 702 C C . LEU A 1 87 ? 20.175 -2.547 -21.786 1.00 95.94 87 LEU A C 1
ATOM 704 O O . LEU A 1 87 ? 20.351 -3.021 -22.904 1.00 95.94 87 LEU A O 1
ATOM 708 N N . ALA A 1 88 ? 20.780 -1.424 -21.389 1.00 94.44 88 ALA A N 1
ATOM 709 C CA . ALA A 1 88 ? 21.671 -0.672 -22.267 1.00 94.44 88 ALA A CA 1
ATOM 710 C C . ALA A 1 88 ? 22.901 -1.498 -22.676 1.00 94.44 88 ALA A C 1
ATOM 712 O O . ALA A 1 88 ? 23.319 -1.444 -23.833 1.00 94.44 88 ALA A O 1
ATOM 713 N N . MET A 1 89 ? 23.479 -2.287 -21.763 1.00 96.00 89 MET A N 1
ATOM 714 C CA . MET A 1 89 ? 24.583 -3.192 -22.104 1.00 96.00 89 MET A CA 1
ATOM 715 C C . MET A 1 89 ? 24.145 -4.265 -23.109 1.00 96.00 89 MET A C 1
ATOM 717 O O . MET A 1 89 ? 24.831 -4.466 -24.112 1.00 96.00 89 MET A O 1
ATOM 721 N N . MET A 1 90 ? 22.993 -4.909 -22.885 1.00 95.06 90 MET A N 1
ATOM 722 C CA . MET A 1 90 ? 22.439 -5.905 -23.811 1.00 95.06 90 MET A CA 1
ATOM 723 C C . MET A 1 90 ? 22.154 -5.308 -25.192 1.00 95.06 90 MET A C 1
ATOM 725 O O . MET A 1 90 ? 22.541 -5.899 -26.197 1.00 95.06 90 MET A O 1
ATOM 729 N N . GLU A 1 91 ? 21.536 -4.127 -25.257 1.00 90.25 91 GLU A N 1
ATOM 730 C CA . GLU A 1 91 ? 21.269 -3.422 -26.516 1.00 90.25 91 GLU A CA 1
ATOM 731 C C . GLU A 1 91 ? 22.565 -3.134 -27.283 1.00 90.25 91 GLU A C 1
ATOM 733 O O . GLU A 1 91 ? 22.651 -3.441 -28.471 1.00 90.25 91 GLU A O 1
ATOM 738 N N . ASN A 1 92 ? 23.606 -2.622 -26.615 1.00 89.94 92 ASN A N 1
ATOM 739 C CA . ASN A 1 92 ? 24.896 -2.355 -27.261 1.00 89.94 92 ASN A CA 1
ATOM 740 C C . ASN A 1 92 ? 25.555 -3.636 -27.802 1.00 89.94 92 ASN A C 1
ATOM 742 O O . ASN A 1 92 ? 26.081 -3.628 -28.916 1.00 89.94 92 ASN A O 1
ATOM 746 N N . ILE A 1 93 ? 25.497 -4.741 -27.050 1.00 93.00 93 ILE A N 1
ATOM 747 C CA . ILE A 1 93 ? 26.002 -6.045 -27.506 1.00 93.00 93 ILE A CA 1
ATOM 748 C C . ILE A 1 93 ? 25.224 -6.528 -28.739 1.00 93.00 93 ILE A C 1
ATOM 750 O O . ILE A 1 93 ? 25.836 -6.944 -29.721 1.00 93.00 93 ILE A O 1
ATOM 754 N N . LEU A 1 94 ? 23.890 -6.446 -28.721 1.00 90.06 94 LEU A N 1
ATOM 755 C CA . LEU A 1 94 ? 23.035 -6.889 -29.829 1.00 90.06 94 LEU A CA 1
ATOM 756 C C . LEU A 1 94 ? 23.253 -6.066 -31.102 1.00 90.06 94 LEU A C 1
ATOM 758 O O . LEU A 1 94 ? 23.324 -6.634 -32.191 1.00 90.06 94 LEU A O 1
ATOM 762 N N . VAL A 1 95 ? 23.394 -4.744 -30.973 1.00 89.81 95 VAL A N 1
ATOM 763 C CA . VAL A 1 95 ? 23.694 -3.857 -32.107 1.00 89.81 95 VAL A CA 1
ATOM 764 C C . VAL A 1 95 ? 25.044 -4.201 -32.724 1.00 89.81 95 VAL A C 1
ATOM 766 O O . VAL A 1 95 ? 25.149 -4.289 -33.947 1.00 89.81 95 VAL A O 1
ATOM 769 N N . ASN A 1 96 ? 26.056 -4.449 -31.888 1.00 88.00 96 ASN A N 1
ATOM 770 C CA . ASN A 1 96 ? 27.385 -4.830 -32.350 1.00 88.00 96 ASN A CA 1
ATOM 771 C C . ASN A 1 96 ? 27.395 -6.203 -33.044 1.00 88.00 96 ASN A C 1
ATOM 773 O O . ASN A 1 96 ? 28.019 -6.346 -34.089 1.00 88.00 96 ASN A O 1
ATOM 777 N N . LEU A 1 97 ? 26.672 -7.191 -32.505 1.00 91.56 97 LEU A N 1
ATOM 778 C CA . LEU A 1 97 ? 26.611 -8.540 -33.073 1.00 91.56 97 LEU A CA 1
ATOM 779 C C . LEU A 1 97 ? 25.807 -8.596 -34.381 1.00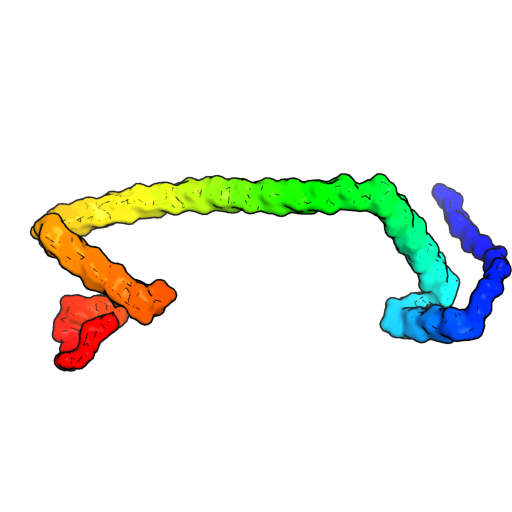 91.56 97 LEU A C 1
ATOM 781 O O . LEU A 1 97 ? 26.189 -9.301 -35.312 1.00 91.56 97 LEU A O 1
ATOM 785 N N . GLY A 1 98 ? 24.686 -7.874 -34.444 1.00 86.88 98 GLY A N 1
ATOM 786 C CA . GLY A 1 98 ? 23.775 -7.875 -35.591 1.00 86.88 98 GLY A CA 1
ATOM 787 C C . GLY A 1 98 ? 24.144 -6.898 -36.708 1.00 86.88 98 GLY A C 1
ATOM 788 O O . GLY A 1 98 ? 23.494 -6.918 -37.748 1.00 86.88 98 GLY A O 1
ATOM 789 N N . ASN A 1 99 ? 25.162 -6.049 -36.510 1.00 87.75 99 ASN A N 1
ATOM 790 C CA . ASN A 1 99 ? 25.547 -4.972 -37.433 1.00 87.75 99 ASN A CA 1
ATOM 791 C C . ASN A 1 99 ? 24.365 -4.073 -37.852 1.00 87.75 99 ASN A C 1
ATOM 793 O O . ASN A 1 99 ? 24.278 -3.637 -39.001 1.00 87.75 99 ASN A O 1
ATOM 797 N N . TYR A 1 100 ? 23.445 -3.794 -36.924 1.00 87.88 100 TYR A N 1
ATOM 798 C CA . TYR A 1 100 ? 22.278 -2.956 -37.199 1.00 87.88 100 TYR A CA 1
ATOM 799 C C . TYR A 1 100 ? 22.683 -1.496 -37.416 1.00 87.88 100 TYR A C 1
ATOM 801 O O . TYR A 1 100 ? 23.447 -0.927 -36.631 1.00 87.88 100 TYR A O 1
ATOM 809 N N . SER A 1 101 ? 22.128 -0.855 -38.446 1.00 89.94 101 SER A N 1
ATOM 810 C CA . SER A 1 101 ? 22.303 0.583 -38.632 1.00 89.94 101 SER A CA 1
ATOM 811 C C . SER A 1 101 ? 21.412 1.375 -37.659 1.00 89.94 101 SER A C 1
ATOM 813 O O . SER A 1 101 ? 20.374 0.879 -37.206 1.00 89.94 101 SER A O 1
ATOM 815 N N . PRO A 1 102 ? 21.738 2.648 -37.361 1.00 87.12 102 PRO A N 1
ATOM 816 C CA . PRO A 1 102 ? 20.863 3.507 -36.561 1.00 87.12 102 PRO A CA 1
ATOM 817 C C . PRO A 1 102 ? 19.439 3.639 -37.130 1.00 87.12 102 PRO A C 1
ATOM 819 O O . PRO A 1 102 ? 18.483 3.797 -36.370 1.00 87.12 102 PRO A O 1
ATOM 822 N N . ALA A 1 103 ? 19.287 3.554 -38.458 1.00 90.50 103 ALA A N 1
ATOM 823 C CA . ALA A 1 103 ? 17.989 3.603 -39.123 1.00 90.50 103 ALA A CA 1
ATOM 824 C C . ALA A 1 103 ? 17.151 2.343 -38.840 1.00 90.50 103 ALA A C 1
ATOM 826 O O . ALA A 1 103 ? 15.960 2.466 -38.544 1.00 90.50 103 ALA A O 1
ATOM 827 N N . ASP A 1 104 ? 17.777 1.161 -38.842 1.00 88.44 104 ASP A N 1
ATOM 828 C CA . ASP A 1 104 ? 17.108 -0.116 -38.546 1.00 88.44 104 ASP A CA 1
ATOM 829 C C . ASP A 1 104 ? 16.570 -0.135 -37.113 1.00 88.44 104 ASP A C 1
ATOM 831 O O . ASP A 1 104 ? 15.415 -0.490 -36.873 1.00 88.44 104 ASP A O 1
ATOM 835 N N . ILE A 1 105 ? 17.375 0.338 -36.155 1.00 89.62 105 ILE A N 1
ATOM 836 C CA . ILE A 1 105 ? 16.980 0.434 -34.742 1.00 89.62 105 ILE A CA 1
ATOM 837 C C . ILE A 1 105 ? 15.814 1.411 -34.572 1.00 89.62 105 ILE A C 1
ATOM 839 O O . ILE A 1 105 ? 14.875 1.143 -33.818 1.00 89.62 105 ILE A O 1
ATOM 843 N N . HIS A 1 106 ? 15.843 2.549 -35.272 1.00 89.94 106 HIS A N 1
ATOM 844 C CA . HIS A 1 106 ? 14.770 3.535 -35.180 1.00 89.94 106 HIS A CA 1
ATOM 845 C C . HIS A 1 106 ? 13.448 2.995 -35.743 1.00 89.94 106 HIS A C 1
ATOM 847 O O . HIS A 1 106 ? 12.398 3.156 -35.112 1.00 89.94 106 HIS A O 1
ATOM 853 N N . ALA A 1 107 ? 13.505 2.291 -36.877 1.00 89.38 107 ALA A N 1
ATOM 854 C CA . ALA A 1 107 ? 12.352 1.618 -37.465 1.00 89.38 107 ALA A CA 1
ATOM 855 C C . ALA A 1 107 ? 11.802 0.517 -36.540 1.00 89.38 107 ALA A C 1
ATOM 857 O O . ALA A 1 107 ? 10.595 0.477 -36.282 1.00 89.38 107 ALA A O 1
ATOM 858 N N . LEU A 1 108 ? 12.682 -0.319 -35.972 1.00 89.12 108 LEU A N 1
ATOM 859 C CA . LEU A 1 108 ? 12.309 -1.372 -35.025 1.00 89.12 108 LEU A CA 1
ATOM 860 C C . LEU A 1 108 ? 11.632 -0.792 -33.780 1.00 89.12 108 LEU A C 1
ATOM 862 O O . LEU A 1 108 ? 10.562 -1.257 -33.391 1.00 89.12 108 LEU A O 1
ATOM 866 N N . ARG A 1 109 ? 12.194 0.270 -33.191 1.00 90.06 109 ARG A N 1
ATOM 867 C CA . ARG A 1 109 ? 11.589 0.955 -32.039 1.00 90.06 109 ARG A CA 1
ATOM 868 C C . ARG A 1 109 ? 10.192 1.474 -32.371 1.00 90.06 109 ARG A C 1
ATOM 870 O O . ARG A 1 109 ? 9.274 1.305 -31.571 1.00 90.06 109 ARG A O 1
ATOM 877 N N . GLY A 1 110 ? 10.019 2.083 -33.544 1.00 89.75 110 GLY A N 1
ATOM 878 C CA . GLY A 1 110 ? 8.719 2.565 -34.008 1.00 89.75 110 GLY A CA 1
ATOM 879 C C . GLY A 1 110 ? 7.679 1.448 -34.128 1.00 89.75 110 GLY A C 1
ATOM 880 O O . GLY A 1 110 ? 6.528 1.649 -33.741 1.00 89.75 110 GLY A O 1
ATOM 881 N N . LYS A 1 111 ? 8.082 0.270 -34.615 1.00 86.81 111 LYS A N 1
ATOM 882 C CA . LYS A 1 111 ? 7.221 -0.916 -34.681 1.00 86.81 111 LYS A CA 1
ATOM 883 C C . LYS A 1 111 ? 6.868 -1.439 -33.285 1.00 86.81 111 LYS A C 1
ATOM 885 O O . LYS A 1 111 ? 5.692 -1.497 -32.948 1.00 86.81 111 LYS A O 1
ATOM 890 N N . VAL A 1 112 ? 7.866 -1.711 -32.443 1.00 85.75 112 VAL A N 1
ATOM 891 C CA . VAL A 1 112 ? 7.654 -2.271 -31.095 1.00 85.75 112 VAL A CA 1
ATOM 892 C C . VAL A 1 112 ? 6.772 -1.361 -30.236 1.00 85.75 112 VAL A C 1
ATOM 894 O O . VAL A 1 112 ? 5.892 -1.846 -29.535 1.00 85.75 112 VAL A O 1
ATOM 897 N N . VAL A 1 113 ? 6.934 -0.034 -30.315 1.00 89.56 113 VAL A N 1
ATOM 898 C CA . VAL A 1 113 ? 6.059 0.909 -29.593 1.00 89.56 113 VAL A CA 1
ATOM 899 C C . VAL A 1 113 ? 4.603 0.796 -30.054 1.00 89.56 113 VAL A C 1
ATOM 901 O O . VAL A 1 113 ? 3.697 0.833 -29.221 1.00 89.56 113 VAL A O 1
ATOM 904 N N . LYS A 1 114 ? 4.353 0.651 -31.361 1.00 88.00 114 LYS A N 1
ATOM 905 C CA . LYS A 1 114 ? 2.994 0.444 -31.887 1.00 88.00 114 LYS A CA 1
ATOM 906 C C . LYS A 1 114 ? 2.409 -0.878 -31.399 1.00 88.00 114 LYS A C 1
ATOM 908 O O . LYS A 1 114 ? 1.264 -0.883 -30.950 1.00 88.00 114 LYS A O 1
ATOM 913 N N . ASP A 1 115 ? 3.198 -1.946 -31.425 1.00 82.25 115 ASP A N 1
ATOM 914 C CA . ASP A 1 115 ? 2.768 -3.282 -31.008 1.00 82.25 115 ASP A CA 1
ATOM 915 C C . ASP A 1 115 ? 2.429 -3.296 -29.511 1.00 82.25 115 ASP A C 1
ATOM 917 O O . ASP A 1 115 ? 1.332 -3.690 -29.125 1.00 82.25 115 ASP A O 1
ATOM 921 N N . VAL A 1 116 ? 3.295 -2.738 -28.658 1.00 86.31 116 VAL A N 1
ATOM 922 C CA . VAL A 1 116 ? 3.049 -2.615 -27.210 1.00 86.31 116 VAL A CA 1
ATOM 923 C C . VAL A 1 116 ? 1.811 -1.764 -26.911 1.00 86.31 116 VAL A C 1
ATOM 925 O O . VAL A 1 116 ? 1.012 -2.130 -26.046 1.00 86.31 116 VAL A O 1
ATOM 928 N N . ASN A 1 117 ? 1.617 -0.654 -27.633 1.00 85.38 117 ASN A N 1
ATOM 929 C CA . ASN A 1 117 ? 0.431 0.190 -27.478 1.00 85.38 117 ASN A CA 1
ATOM 930 C C . ASN A 1 117 ? -0.852 -0.550 -27.877 1.00 85.38 117 ASN A C 1
ATOM 932 O O . ASN A 1 117 ? -1.851 -0.470 -27.161 1.00 85.38 117 ASN A O 1
ATOM 936 N N . ARG A 1 118 ? -0.831 -1.294 -28.991 1.00 83.62 118 ARG A N 1
ATOM 937 C CA . ARG A 1 118 ? -1.973 -2.100 -29.452 1.00 83.62 118 ARG A CA 1
ATOM 938 C C . ARG A 1 118 ? -2.297 -3.224 -28.466 1.00 83.62 118 ARG A C 1
ATOM 940 O O . ARG A 1 118 ? -3.466 -3.450 -28.162 1.00 83.62 118 ARG A O 1
ATOM 947 N N . LEU A 1 119 ? -1.270 -3.861 -27.910 1.00 82.94 119 LEU A N 1
ATOM 948 C CA . LEU A 1 119 ? -1.383 -4.971 -26.964 1.00 82.94 119 LEU A CA 1
ATOM 949 C C . LEU A 1 119 ? -1.579 -4.527 -25.501 1.00 82.94 119 LEU A C 1
ATOM 951 O O . LEU A 1 119 ? -1.643 -5.364 -24.601 1.00 82.94 119 LEU A O 1
ATOM 955 N N . LYS A 1 120 ? -1.681 -3.214 -25.236 1.00 83.75 120 LYS A N 1
ATOM 956 C CA . LYS A 1 120 ? -1.827 -2.626 -23.888 1.00 83.75 120 LYS A CA 1
ATOM 957 C C . LYS A 1 120 ? -0.769 -3.119 -22.888 1.00 83.75 120 LYS A C 1
ATOM 959 O O . LYS A 1 120 ? -1.064 -3.305 -21.710 1.00 83.75 120 LYS A O 1
ATOM 964 N N . GLY A 1 121 ? 0.457 -3.341 -23.359 1.00 76.44 121 GLY A N 1
ATOM 965 C CA . GLY A 1 121 ? 1.559 -3.844 -22.534 1.00 76.44 121 GLY A CA 1
ATOM 966 C C . GLY A 1 121 ? 1.651 -5.368 -22.400 1.00 76.44 121 GLY A C 1
ATOM 967 O O . GLY A 1 121 ? 2.643 -5.842 -21.855 1.00 76.44 121 GLY A O 1
ATOM 968 N N . ASN A 1 122 ? 0.694 -6.142 -22.924 1.00 78.31 122 ASN A N 1
ATOM 969 C CA . ASN A 1 122 ? 0.769 -7.607 -22.950 1.00 78.31 122 ASN A CA 1
ATOM 970 C C . ASN A 1 122 ? 1.489 -8.087 -24.214 1.00 78.31 122 ASN A C 1
ATOM 972 O O . ASN A 1 122 ? 0.860 -8.467 -25.197 1.00 78.31 122 ASN A O 1
ATOM 976 N N . TYR A 1 123 ? 2.817 -8.025 -24.197 1.00 78.38 123 TYR A N 1
ATOM 977 C CA . TYR A 1 123 ? 3.648 -8.478 -25.309 1.00 78.38 123 TYR A CA 1
ATOM 978 C C . TYR A 1 123 ? 3.971 -9.972 -25.173 1.00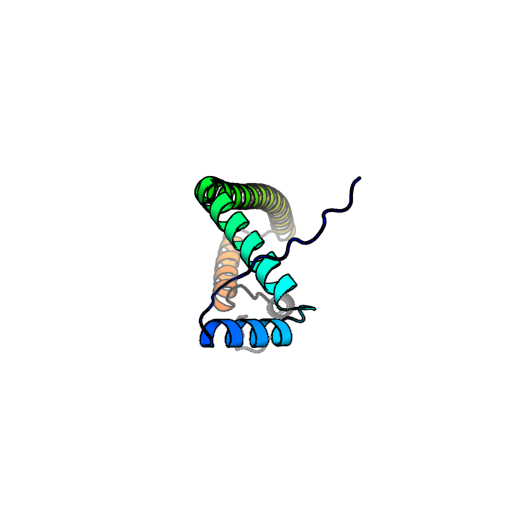 78.38 123 TYR A C 1
ATOM 980 O O . TYR A 1 123 ? 4.578 -10.376 -24.181 1.00 78.38 123 TYR A O 1
ATOM 988 N N . ASP A 1 124 ? 3.578 -10.776 -26.162 1.00 78.88 124 ASP A N 1
ATOM 989 C CA . ASP A 1 124 ? 3.893 -12.206 -26.221 1.00 78.88 124 ASP A CA 1
ATOM 990 C C . ASP A 1 124 ? 5.191 -12.441 -27.004 1.00 78.88 124 ASP A C 1
ATOM 992 O O . ASP A 1 124 ? 5.330 -12.057 -28.169 1.00 78.88 124 ASP A O 1
ATOM 996 N N . PHE A 1 125 ? 6.157 -13.068 -26.338 1.00 77.38 125 PHE A N 1
ATOM 997 C CA . PHE A 1 125 ? 7.464 -13.347 -26.910 1.00 77.38 125 PHE A CA 1
ATOM 998 C C . PHE A 1 125 ? 7.421 -14.479 -27.942 1.00 77.38 125 PHE A C 1
ATOM 1000 O O . PHE A 1 125 ? 8.133 -14.405 -28.943 1.00 77.38 125 PHE A O 1
ATOM 1007 N N . ASP A 1 126 ? 6.565 -15.484 -27.745 1.00 80.06 126 ASP A N 1
ATOM 1008 C CA . ASP A 1 126 ? 6.483 -16.635 -28.648 1.00 80.06 126 ASP A CA 1
ATOM 1009 C C . ASP A 1 126 ? 5.883 -16.217 -29.993 1.00 80.06 126 ASP A C 1
ATOM 1011 O O . ASP A 1 126 ? 6.428 -16.537 -31.053 1.00 80.06 126 ASP A O 1
ATOM 1015 N N . ALA A 1 127 ? 4.822 -15.406 -29.953 1.00 77.88 127 ALA A N 1
ATOM 1016 C CA . ALA A 1 127 ? 4.253 -14.785 -31.143 1.00 77.88 127 ALA A CA 1
ATOM 1017 C C . ALA A 1 127 ? 5.295 -13.919 -31.874 1.00 77.88 127 ALA A C 1
ATOM 1019 O O . ALA A 1 127 ? 5.416 -13.967 -33.101 1.00 77.88 127 ALA A O 1
ATOM 1020 N N . ALA A 1 128 ? 6.087 -13.140 -31.129 1.00 78.06 128 ALA A N 1
ATOM 1021 C CA . ALA A 1 128 ? 7.107 -12.286 -31.724 1.00 78.06 128 ALA A CA 1
ATOM 1022 C C . ALA A 1 128 ? 8.239 -13.071 -32.394 1.00 78.06 128 ALA A C 1
ATOM 1024 O O . ALA A 1 128 ? 8.712 -12.671 -33.460 1.00 78.06 128 ALA A O 1
ATOM 1025 N N . ALA A 1 129 ? 8.648 -14.191 -31.798 1.00 76.44 129 ALA A N 1
ATOM 1026 C CA . ALA A 1 129 ? 9.643 -15.083 -32.372 1.00 76.44 129 ALA A CA 1
ATOM 1027 C C . ALA A 1 129 ? 9.138 -15.724 -33.677 1.00 76.44 129 ALA A C 1
ATOM 1029 O O . ALA A 1 129 ? 9.870 -15.725 -34.666 1.00 76.44 129 ALA A O 1
ATOM 1030 N N . GLN A 1 130 ? 7.879 -16.181 -33.713 1.00 78.56 130 GLN A N 1
ATOM 1031 C CA . GLN A 1 130 ? 7.258 -16.773 -34.908 1.00 78.56 130 GLN A CA 1
ATOM 1032 C C . GLN A 1 130 ? 7.169 -15.791 -36.082 1.00 78.56 130 GLN A C 1
ATOM 1034 O O . GLN A 1 130 ? 7.459 -16.152 -37.225 1.00 78.56 130 GLN A O 1
ATOM 1039 N N . TYR A 1 131 ? 6.819 -14.535 -35.795 1.00 73.62 131 TYR A N 1
ATOM 1040 C CA . TYR A 1 131 ? 6.808 -13.476 -36.801 1.00 73.62 131 TYR A CA 1
ATOM 1041 C C . TYR A 1 131 ? 8.214 -13.238 -37.383 1.00 73.62 131 TYR A C 1
ATOM 1043 O O . TYR A 1 131 ? 8.381 -13.044 -38.586 1.00 73.62 131 TYR A O 1
ATOM 1051 N N . GLN A 1 132 ? 9.250 -13.261 -36.540 1.00 71.06 132 GLN A N 1
ATOM 1052 C CA . GLN A 1 132 ? 10.634 -13.027 -36.968 1.00 71.06 132 GLN A CA 1
ATOM 1053 C C . GLN A 1 132 ? 11.251 -14.217 -37.715 1.00 71.06 132 GLN A C 1
ATOM 1055 O O . GLN A 1 132 ? 12.125 -14.006 -38.554 1.00 71.06 132 GLN A O 1
ATOM 1060 N N . SER A 1 133 ? 10.788 -15.448 -37.474 1.00 74.00 133 SER A N 1
ATOM 1061 C CA . SER A 1 133 ? 11.215 -16.641 -38.219 1.00 74.00 133 SER A CA 1
ATOM 1062 C C . SER A 1 133 ? 10.568 -16.783 -39.604 1.00 74.00 133 SER A C 1
ATOM 1064 O O . SER A 1 133 ? 10.851 -17.755 -40.302 1.00 74.00 133 SER A O 1
ATOM 1066 N N . GLY A 1 134 ? 9.729 -15.826 -40.027 1.00 62.88 134 GLY A N 1
ATOM 1067 C CA . GLY A 1 134 ? 9.082 -15.825 -41.346 1.00 62.88 134 GLY A CA 1
ATOM 1068 C C . GLY A 1 134 ? 7.943 -16.838 -41.482 1.00 62.88 134 GLY A C 1
ATOM 1069 O O . GLY A 1 134 ? 7.540 -17.174 -42.591 1.00 62.88 134 GLY A O 1
ATOM 1070 N N . SER A 1 135 ? 7.438 -17.345 -40.360 1.00 58.41 135 SER A N 1
ATOM 1071 C CA . SER A 1 135 ? 6.408 -18.379 -40.297 1.00 58.41 135 SER A CA 1
ATOM 1072 C C . SER A 1 135 ? 5.057 -17.779 -39.907 1.00 58.41 135 SER A C 1
ATOM 1074 O O . SER A 1 135 ? 4.555 -18.070 -38.825 1.00 58.41 135 SER A O 1
ATOM 1076 N N . THR A 1 136 ? 4.468 -16.955 -40.781 1.00 53.66 136 THR A N 1
ATOM 1077 C CA . THR A 1 136 ? 3.042 -16.594 -40.677 1.00 53.66 136 THR A CA 1
ATOM 1078 C C . THR A 1 136 ? 2.418 -16.299 -42.046 1.00 53.66 136 THR A C 1
ATOM 1080 O O . THR A 1 136 ? 3.044 -15.660 -42.891 1.00 53.66 136 THR A O 1
ATOM 1083 N N . ASP A 1 137 ? 1.180 -16.776 -42.232 1.00 47.06 137 ASP A N 1
ATOM 1084 C CA . ASP A 1 137 ? 0.250 -16.443 -43.322 1.00 47.06 137 ASP A CA 1
ATOM 1085 C C . ASP A 1 137 ? 0.003 -14.922 -43.426 1.00 47.06 137 ASP A C 1
ATOM 1087 O O . ASP A 1 137 ? 0.066 -14.193 -42.434 1.00 47.06 137 ASP A O 1
ATOM 1091 N N . GLU A 1 138 ? -0.305 -14.459 -44.643 1.00 43.78 138 GLU A N 1
ATOM 1092 C CA . GLU A 1 138 ? -0.272 -13.070 -45.147 1.00 43.78 138 GLU A CA 1
ATOM 1093 C C . GLU A 1 138 ? -1.167 -12.007 -44.456 1.00 43.78 138 GLU A C 1
ATOM 1095 O O . GLU A 1 138 ? -1.361 -10.927 -45.016 1.00 43.78 138 GLU A O 1
ATOM 1100 N N . THR A 1 139 ? -1.691 -12.215 -43.245 1.00 49.53 139 THR A N 1
ATOM 1101 C CA . THR A 1 139 ? -2.553 -11.209 -42.581 1.00 49.53 139 THR A CA 1
ATOM 1102 C C . THR A 1 139 ? -2.110 -10.704 -41.211 1.00 49.53 139 THR A C 1
ATOM 1104 O O . THR A 1 139 ? -2.660 -9.697 -40.769 1.00 49.53 139 THR A O 1
ATOM 1107 N N . ASP A 1 140 ? -1.089 -11.278 -40.572 1.00 43.78 140 ASP A N 1
ATOM 1108 C CA . ASP A 1 140 ? -0.755 -10.916 -39.188 1.00 43.78 140 ASP A CA 1
ATOM 1109 C C . ASP A 1 140 ? 0.617 -10.236 -39.055 1.00 43.78 140 ASP A C 1
ATOM 1111 O O . ASP A 1 140 ? 1.661 -10.844 -38.823 1.00 43.78 140 ASP A O 1
ATOM 1115 N N . THR A 1 141 ? 0.617 -8.904 -39.119 1.00 53.56 141 THR A N 1
ATOM 1116 C CA . THR A 1 141 ? 1.443 -8.143 -38.167 1.00 53.56 141 THR A CA 1
ATOM 1117 C C . THR A 1 141 ? 0.994 -8.522 -36.762 1.00 53.56 141 THR A C 1
ATOM 1119 O O . THR A 1 141 ? -0.214 -8.474 -36.526 1.00 53.56 141 THR A O 1
ATOM 1122 N N . LEU A 1 142 ? 1.945 -8.866 -35.871 1.00 53.91 142 LEU A N 1
ATOM 1123 C CA . LEU A 1 142 ? 1.701 -9.076 -34.433 1.00 53.91 142 LEU A CA 1
ATOM 1124 C C . LEU A 1 142 ? 0.582 -8.189 -33.946 1.00 53.91 142 LEU A C 1
ATOM 1126 O O . LEU A 1 142 ? 0.713 -6.959 -34.166 1.00 53.91 142 LEU A O 1
#

pLDDT: mean 83.44, std 13.21, range [40.44, 97.75]

Organism: NCBI:txid2838751

Sequence (142 aa):
MEKEKKIRIPLWIMPSTNLRVKQAVERHGFKSPSEFIETAVLNYLGQMAAEENLDYFTQTISSVMEGIQSVSESRLRRVMYKQAVELAMMENILVNLGNYSPADIHALRGKVVKDVNRLKGNYDFDAAAQYQSGSTDETDTL